Protein 3E99 (pdb70)

CATH classification: 3.10.450.50

Organism: Burkholderia mallei (strain ATCC 23344) (NCBI:txid243160)

Secondary structure (DSSP, 8-state):
----HHHHHHHHHHHHHHHHTT-HHHHHTTEEEEEEE--------SS-BSSHHHHHHHHHHHHHHHHHPPSSPPEEEEEEEEEEEEEEETTEEEEEEEEEEEEEETTEEEEEE--EEEEE-SSSS-EEEEEE---S------GGG-

Radius of gyration: 15.31 Å; Cα contacts (8 Å, |Δi|>4): 258; chains: 1; bounding box: 28×38×44 Å

Solvent-accessible surface area: 8349 Å² total

Nearest PDB structures (foldseek):
  3e99-assembly1_A  TM=1.007E+00  e=8.725E-27  Burkholderia mallei ATCC 23344
  3eby-assembly1_A  TM=8.264E-01  e=2.561E-07  Novosphingobium aromaticivorans DSM 12444
  7q05-assembly1_A  TM=7.894E-01  e=1.278E-06  Comamonas sp.
  5bka-assembly2_F  TM=7.690E-01  e=1.803E-06  Streptomyces coelicolor A3(2)
  5bka-assembly2_E  TM=7.587E-01  e=1.423E-05  Streptomyces coelicolor A3(2)

Sequence (146 aa):
KTIDLADIQAFLYRRESRLLDDKAWDAWLDCYRADAVFWPSWDDISLIYYPNRQGLEDRRVFRIKTERSSATVPDTRTSHNIANVERESADGDVHTVRFNWHTLSYRRYYKKTVSSYFGSRYAIDFSGDAPKIVSSKYVVLKNDYLIDIYHI

Structure (mmCIF, N/CA/C/O backbone):
data_3E99
#
_entry.id   3E99
#
_cell.length_a   58.953
_cell.length_b   58.953
_cell.length_c   167.073
_cell.angle_alpha   90.000
_cell.angle_beta   90.000
_cell.angle_gamma   120.000
#
_symmetry.space_group_name_H-M   'P 63 2 2'
#
loop_
_entity.id
_entity.type
_entity.pdbx_description
1 polymer 'Benzoate 1,2-dioxygenase beta subunit'
2 non-polymer 'ACETATE ION'
3 water water
#
loop_
_atom_site.group_PDB
_atom_site.id
_atom_site.type_symbol
_atom_site.label_atom_id
_atom_site.label_alt_id
_atom_site.label_comp_id
_atom_site.label_asym_id
_atom_site.label_entity_id
_atom_site.label_seq_id
_atom_site.pdbx_PDB_ins_code
_atom_site.Cartn_x
_atom_site.Cartn_y
_atom_site.Cartn_z
_atom_site.occupancy
_atom_site.B_iso_or_equiv
_atom_site.auth_seq_id
_atom_site.auth_comp_id
_atom_site.auth_asym_id
_atom_site.auth_atom_id
_atom_site.pdbx_PDB_model_num
ATOM 9 N N . LYS A 1 3 ? 13.150 17.022 45.428 1.00 42.60 2 LYS A N 1
ATOM 10 C CA . LYS A 1 3 ? 14.026 16.400 44.429 1.00 41.19 2 LYS A CA 1
ATOM 11 C C . LYS A 1 3 ? 15.155 17.356 44.061 1.00 35.57 2 LYS A C 1
ATOM 12 O O . LYS A 1 3 ? 14.913 18.462 43.590 1.00 35.21 2 LYS A O 1
ATOM 18 N N . THR A 1 4 ? 16.389 16.950 44.322 1.00 31.64 3 THR A N 1
ATOM 19 C CA . THR A 1 4 ? 17.527 17.735 43.893 1.00 32.27 3 THR A CA 1
ATOM 20 C C . THR A 1 4 ? 17.930 17.146 42.541 1.00 33.04 3 THR A C 1
ATOM 21 O O . THR A 1 4 ? 18.118 15.942 42.398 1.00 38.91 3 THR A O 1
ATOM 25 N N . ILE A 1 5 ? 17.929 18.007 41.539 1.00 28.53 4 ILE A N 1
ATOM 26 C CA . ILE A 1 5 ? 18.143 17.651 40.163 1.00 28.80 4 ILE A CA 1
ATOM 27 C C . ILE A 1 5 ? 19.226 18.612 39.752 1.00 28.63 4 ILE A C 1
ATOM 28 O O . ILE A 1 5 ? 19.141 19.822 40.029 1.00 27.33 4 ILE A O 1
ATOM 33 N N . ASP A 1 6 ? 20.275 18.076 39.145 1.00 28.84 5 ASP A N 1
ATOM 34 C CA . ASP A 1 6 ? 21.330 18.909 38.630 1.00 27.24 5 ASP A CA 1
ATOM 35 C C . ASP A 1 6 ? 21.497 18.679 37.120 1.00 26.75 5 ASP A C 1
ATOM 36 O O . ASP A 1 6 ? 20.767 17.891 36.487 1.00 25.40 5 ASP A O 1
ATOM 41 N N . LEU A 1 7 ? 22.492 19.351 36.556 1.00 26.50 6 LEU A N 1
ATOM 42 C CA . LEU A 1 7 ? 22.722 19.307 35.127 1.00 25.89 6 LEU A CA 1
ATOM 43 C C . LEU A 1 7 ? 23.032 17.914 34.662 1.00 22.73 6 LEU A C 1
ATOM 44 O O . LEU A 1 7 ? 22.574 17.508 33.595 1.00 24.38 6 LEU A O 1
ATOM 49 N N . ALA A 1 8 ? 23.794 17.158 35.440 1.00 25.33 7 ALA A N 1
ATOM 50 C CA . ALA A 1 8 ? 24.086 15.779 35.083 1.00 26.61 7 ALA A CA 1
ATOM 51 C C . ALA A 1 8 ? 22.834 14.908 35.028 1.00 27.74 7 ALA A C 1
ATOM 52 O O . ALA A 1 8 ? 22.708 14.082 34.137 1.00 26.84 7 ALA A O 1
ATOM 54 N N . ASP A 1 9 ? 21.905 15.099 35.964 1.00 25.11 8 ASP A N 1
ATOM 55 C CA . ASP A 1 9 ? 20.643 14.365 35.911 1.00 24.89 8 ASP A CA 1
ATOM 56 C C . ASP A 1 9 ? 19.857 14.699 34.630 1.00 21.19 8 ASP A C 1
ATOM 57 O O . ASP A 1 9 ? 19.275 13.821 33.981 1.00 24.63 8 ASP A O 1
ATOM 62 N N . ILE A 1 10 ? 19.831 15.979 34.289 1.00 24.09 9 ILE A N 1
ATOM 63 C CA . ILE A 1 10 ? 19.177 16.435 33.082 1.00 22.00 9 ILE A CA 1
ATOM 64 C C . ILE A 1 10 ? 19.837 15.856 31.831 1.00 24.51 9 ILE A C 1
ATOM 65 O O . ILE A 1 10 ? 19.156 15.405 30.928 1.00 26.03 9 ILE A O 1
ATOM 70 N N . GLN A 1 11 ? 21.175 15.887 31.774 1.00 22.93 10 GLN A N 1
ATOM 71 C CA . GLN A 1 11 ? 21.939 15.331 30.662 1.00 25.60 10 GLN A CA 1
ATOM 72 C C . GLN A 1 11 ? 21.667 13.825 30.497 1.00 22.73 10 GLN A C 1
ATOM 73 O O . GLN A 1 11 ? 21.461 13.325 29.382 1.00 26.10 10 GLN A O 1
ATOM 79 N N . ALA A 1 12 ? 21.571 13.113 31.609 1.00 23.36 11 ALA A N 1
ATOM 80 C CA . ALA A 1 12 ? 21.332 11.682 31.567 1.00 21.56 11 ALA A CA 1
ATOM 81 C C . ALA A 1 12 ? 20.019 11.423 30.861 1.00 24.63 11 ALA A C 1
ATOM 82 O O . ALA A 1 12 ? 19.910 10.536 30.004 1.00 23.11 11 ALA A O 1
ATOM 84 N N . PHE A 1 13 ? 19.014 12.222 31.204 1.00 25.38 12 PHE A N 1
ATOM 85 C CA . PHE A 1 13 ? 17.721 12.133 30.575 1.00 21.33 12 PHE A CA 1
ATOM 86 C C . PHE A 1 13 ? 17.722 12.479 29.094 1.00 21.63 12 PHE A C 1
ATOM 87 O O . PHE A 1 13 ? 17.120 11.745 28.264 1.00 19.78 12 PHE A O 1
ATOM 95 N N . LEU A 1 14 ? 18.391 13.576 28.743 1.00 24.71 13 LEU A N 1
ATOM 96 C CA . LEU A 1 14 ? 18.535 13.966 27.351 1.00 23.62 13 LEU A CA 1
ATOM 97 C C . LEU A 1 14 ? 19.237 12.862 26.523 1.00 24.01 13 LEU A C 1
ATOM 98 O O . LEU A 1 14 ? 18.873 12.623 25.369 1.00 23.33 13 LEU A O 1
ATOM 103 N N . TYR A 1 15 ? 20.256 12.220 27.102 1.00 24.80 14 TYR A N 1
ATOM 104 C CA . TYR A 1 15 ? 20.973 11.194 26.389 1.00 23.73 14 TYR A CA 1
ATOM 105 C C . TYR A 1 15 ? 20.051 9.994 26.183 1.00 21.65 14 TYR A C 1
ATOM 106 O O . TYR A 1 15 ? 20.048 9.412 25.131 1.00 24.03 14 TYR A O 1
ATOM 115 N N . ARG A 1 16 ? 19.283 9.621 27.211 1.00 21.03 15 ARG A N 1
ATOM 116 C CA A ARG A 1 16 ? 18.372 8.494 27.100 0.50 22.18 15 ARG A CA 1
ATOM 117 C CA B ARG A 1 16 ? 18.373 8.488 27.091 0.50 22.11 15 ARG A CA 1
ATOM 118 C C . ARG A 1 16 ? 17.288 8.767 26.062 1.00 21.96 15 ARG A C 1
ATOM 119 O O . ARG A 1 16 ? 17.036 7.937 25.195 1.00 24.59 15 ARG A O 1
ATOM 134 N N . GLU A 1 17 ? 16.636 9.929 26.170 1.00 20.45 16 GLU A N 1
ATOM 135 C CA . GLU A 1 17 ? 15.567 10.280 25.239 1.00 22.93 16 GLU A CA 1
ATOM 136 C C . GLU A 1 17 ? 16.013 10.176 23.787 1.00 23.86 16 GLU A C 1
ATOM 137 O O . GLU A 1 17 ? 15.364 9.527 22.966 1.00 23.01 16 GLU A O 1
ATOM 143 N N . SER A 1 18 ? 17.155 10.762 23.484 1.00 21.57 17 SER A N 1
ATOM 144 C CA . SER A 1 18 ? 17.703 10.723 22.125 1.00 22.66 17 SER A CA 1
ATOM 145 C C . SER A 1 18 ? 18.174 9.316 21.723 1.00 20.44 17 SER A C 1
ATOM 146 O O . SER A 1 18 ? 18.015 8.927 20.558 1.00 22.01 17 SER A O 1
ATOM 149 N N . ARG A 1 19 ? 18.709 8.535 22.666 1.00 22.83 18 ARG A N 1
ATOM 150 C CA . ARG A 1 19 ? 19.047 7.140 22.413 1.00 22.54 18 ARG A CA 1
ATOM 151 C C . ARG A 1 19 ? 17.829 6.320 21.990 1.00 24.76 18 ARG A C 1
ATOM 152 O O . ARG A 1 19 ? 17.919 5.441 21.104 1.00 23.67 18 ARG A O 1
ATOM 160 N N . LEU A 1 20 ? 16.681 6.579 22.614 1.00 23.91 19 LEU A N 1
ATOM 161 C CA . LEU A 1 20 ? 15.492 5.802 22.270 1.00 23.39 19 LEU A CA 1
ATOM 162 C C . LEU A 1 20 ? 15.079 6.022 20.791 1.00 22.49 19 LEU A C 1
ATOM 163 O O . LEU A 1 20 ? 14.600 5.089 20.138 1.00 25.91 19 LEU A O 1
ATOM 168 N N . LEU A 1 21 ? 15.327 7.207 20.248 1.00 20.54 20 LEU A N 1
ATOM 169 C CA . LEU A 1 21 ? 15.117 7.474 18.824 1.00 20.26 20 LEU A CA 1
ATOM 170 C C . LEU A 1 21 ? 16.158 6.779 17.976 1.00 21.74 20 LEU A C 1
ATOM 171 O O . LEU A 1 21 ? 15.849 6.170 16.959 1.00 24.28 20 LEU A O 1
ATOM 176 N N . ASP A 1 22 ? 17.415 6.883 18.380 1.00 23.73 21 ASP A N 1
ATOM 177 C CA . ASP A 1 22 ? 18.483 6.300 17.577 1.00 21.88 21 ASP A CA 1
ATOM 178 C C . ASP A 1 22 ? 18.344 4.781 17.525 1.00 23.76 21 ASP A C 1
ATOM 179 O O . ASP A 1 22 ? 18.689 4.172 16.519 1.00 22.84 21 ASP A O 1
ATOM 184 N N . ASP A 1 23 ? 17.822 4.206 18.585 1.00 24.02 22 ASP A N 1
ATOM 185 C CA . ASP A 1 23 ? 17.647 2.748 18.675 1.00 27.08 22 ASP A CA 1
ATOM 186 C C . ASP A 1 23 ? 16.240 2.265 18.286 1.00 25.60 22 ASP A C 1
ATOM 187 O O . ASP A 1 23 ? 15.945 1.082 18.403 1.00 24.85 22 ASP A O 1
ATOM 192 N N . LYS A 1 24 ? 15.397 3.186 17.805 1.00 23.44 23 LYS A N 1
ATOM 193 C CA . LYS A 1 24 ? 14.086 2.909 17.255 1.00 23.89 23 LYS A CA 1
ATOM 194 C C . LYS A 1 24 ? 13.141 2.250 18.238 1.00 22.41 23 LYS A C 1
ATOM 195 O O . LYS A 1 24 ? 12.266 1.461 17.846 1.00 23.11 23 LYS A O 1
ATOM 201 N N . ALA A 1 25 ? 13.306 2.628 19.504 1.00 23.33 24 ALA A N 1
ATOM 202 C CA . ALA A 1 25 ? 12.483 2.172 20.626 1.00 22.79 24 ALA A CA 1
ATOM 203 C C . ALA A 1 25 ? 11.330 3.169 20.804 1.00 23.75 24 ALA A C 1
ATOM 204 O O . ALA A 1 25 ? 11.312 3.956 21.748 1.00 23.40 24 ALA A O 1
ATOM 206 N N . TRP A 1 26 ? 10.354 3.110 19.908 1.00 22.45 25 TRP A N 1
ATOM 207 C CA . TRP A 1 26 ? 9.409 4.232 19.729 1.00 21.34 25 TRP A CA 1
ATOM 208 C C . TRP A 1 26 ? 8.474 4.382 20.913 1.00 22.05 25 TRP A C 1
ATOM 209 O O . TRP A 1 26 ? 8.205 5.484 21.331 1.00 24.74 25 TRP A O 1
ATOM 220 N N . ASP A 1 27 ? 7.980 3.257 21.474 1.00 24.17 26 ASP A N 1
ATOM 221 C CA . ASP A 1 27 ? 7.104 3.319 22.647 1.00 23.63 26 ASP A CA 1
ATOM 222 C C . ASP A 1 27 ? 7.810 3.836 23.890 1.00 23.03 26 ASP A C 1
ATOM 223 O O . ASP A 1 27 ? 7.263 4.640 24.623 1.00 23.40 26 ASP A O 1
ATOM 228 N N . ALA A 1 28 ? 9.014 3.363 24.144 1.00 24.00 27 ALA A N 1
ATOM 229 C CA . ALA A 1 28 ? 9.833 3.882 25.262 1.00 22.23 27 ALA A CA 1
ATOM 230 C C . ALA A 1 28 ? 10.125 5.390 25.107 1.00 20.50 27 ALA A C 1
ATOM 231 O O . ALA A 1 28 ? 10.085 6.168 26.085 1.00 21.72 27 ALA A O 1
ATOM 233 N N . TRP A 1 29 ? 10.417 5.792 23.883 1.00 22.19 28 TRP A N 1
ATOM 234 C CA . TRP A 1 29 ? 10.619 7.191 23.536 1.00 23.94 28 TRP A CA 1
ATOM 235 C C . TRP A 1 29 ? 9.387 8.049 23.872 1.00 26.88 28 TRP A C 1
ATOM 236 O O . TRP A 1 29 ? 9.518 9.103 24.465 1.00 23.64 28 TRP A O 1
ATOM 247 N N . LEU A 1 30 ? 8.207 7.613 23.444 1.00 23.97 29 LEU A N 1
ATOM 248 C CA . LEU A 1 30 ? 6.984 8.337 23.732 1.00 23.31 29 LEU A CA 1
ATOM 249 C C . LEU A 1 30 ? 6.809 8.490 25.205 1.00 22.10 29 LEU A C 1
ATOM 250 O O . LEU A 1 30 ? 6.267 9.492 25.635 1.00 23.24 29 LEU A O 1
ATOM 255 N N . ASP A 1 31 ? 7.231 7.495 25.986 1.00 25.33 30 ASP A N 1
ATOM 256 C CA . ASP A 1 31 ? 7.086 7.590 27.444 1.00 27.62 30 ASP A CA 1
ATOM 257 C C . ASP A 1 31 ? 8.011 8.591 28.111 1.00 28.63 30 ASP A C 1
ATOM 258 O O . ASP A 1 31 ? 7.876 8.818 29.301 1.00 27.89 30 ASP A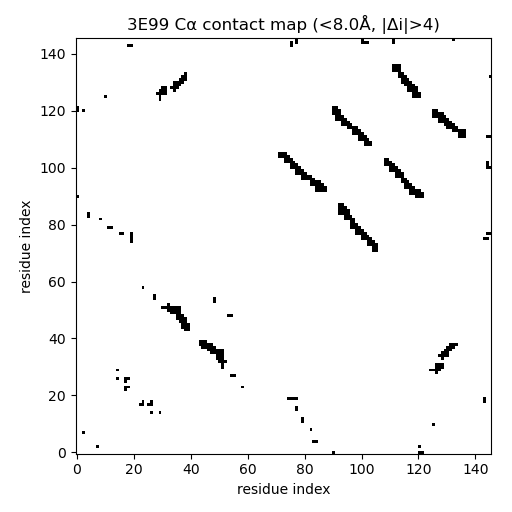 O 1
ATOM 263 N N . CYS A 1 32 ? 8.920 9.208 27.361 1.00 28.18 31 CYS A N 1
ATOM 264 C CA . CYS A 1 32 ? 9.718 10.317 27.898 1.00 27.06 31 CYS A CA 1
ATOM 265 C C . CYS A 1 32 ? 8.947 11.617 27.854 1.00 27.27 31 CYS A C 1
ATOM 266 O O . CYS A 1 32 ? 9.461 12.640 28.359 1.00 25.65 31 CYS A O 1
ATOM 269 N N . TYR A 1 33 ? 7.753 11.584 27.238 1.00 27.44 32 TYR A N 1
ATOM 270 C CA . TYR A 1 33 ? 6.911 12.760 27.047 1.00 27.04 32 TYR A CA 1
ATOM 271 C C . TYR A 1 33 ? 5.629 12.690 27.866 1.00 27.29 32 TYR A C 1
ATOM 272 O O . TYR A 1 33 ? 4.948 11.673 27.883 1.00 28.81 32 TYR A O 1
ATOM 281 N N . ARG A 1 34 ? 5.316 13.777 28.549 1.00 25.96 33 ARG A N 1
ATOM 282 C CA . ARG A 1 34 ? 4.058 13.852 29.305 1.00 25.69 33 ARG A CA 1
ATOM 283 C C . ARG A 1 34 ? 2.887 13.848 28.318 1.00 27.63 33 ARG A C 1
ATOM 284 O O . ARG A 1 34 ? 2.980 14.389 27.212 1.00 26.01 33 ARG A O 1
ATOM 292 N N . ALA A 1 35 ? 1.757 13.252 28.712 1.00 28.38 34 ALA A N 1
ATOM 293 C CA . ALA A 1 35 ? 0.615 13.186 27.796 1.00 29.03 34 ALA A CA 1
ATOM 294 C C . ALA A 1 35 ? 0.233 14.577 27.249 1.00 28.61 34 ALA A C 1
ATOM 295 O O . ALA A 1 35 ? -0.217 14.704 26.113 1.00 27.76 34 ALA A O 1
ATOM 297 N N . ASP A 1 36 ? 0.457 15.619 28.045 1.00 29.04 35 ASP A N 1
ATOM 298 C CA . ASP A 1 36 ? 0.153 17.000 27.636 1.00 28.01 35 ASP A CA 1
ATOM 299 C C . ASP A 1 36 ? 1.366 17.750 27.057 1.00 26.94 35 ASP A C 1
ATOM 300 O O . ASP A 1 36 ? 1.347 18.975 26.973 1.00 22.52 35 ASP A O 1
ATOM 305 N N . ALA A 1 37 ? 2.393 17.015 26.633 1.00 22.76 36 ALA A N 1
ATOM 306 C CA . ALA A 1 37 ? 3.584 17.638 26.049 1.00 24.09 36 ALA A CA 1
ATOM 307 C C . ALA A 1 37 ? 3.258 18.412 24.774 1.00 23.86 36 ALA A C 1
ATOM 308 O O . ALA A 1 37 ? 2.535 17.922 23.917 1.00 23.97 36 ALA A O 1
ATOM 310 N N . VAL A 1 38 ? 3.808 19.616 24.660 1.00 25.70 37 VAL A N 1
ATOM 311 C CA . VAL A 1 38 ? 3.757 20.384 23.425 1.00 27.93 37 VAL A CA 1
ATOM 312 C C . VAL A 1 38 ? 5.113 20.239 22.738 1.00 30.88 37 VAL A C 1
ATOM 313 O O . VAL A 1 38 ? 6.149 20.292 23.402 1.00 30.99 37 VAL A O 1
ATOM 317 N N . PHE A 1 39 ? 5.086 20.060 21.422 1.00 27.68 38 PHE A N 1
ATOM 318 C CA . PHE A 1 39 ? 6.269 19.759 20.622 1.00 30.52 38 PHE A CA 1
ATOM 319 C C . PHE A 1 39 ? 6.200 20.691 19.444 1.00 30.48 38 PHE A C 1
ATOM 320 O O . PHE A 1 39 ? 5.277 20.618 18.663 1.00 32.38 38 PHE A O 1
ATOM 328 N N . TRP A 1 40 ? 7.183 21.563 19.312 1.00 29.00 39 TRP A N 1
ATOM 329 C CA . TRP A 1 40 ? 7.127 22.630 18.358 1.00 29.52 39 TRP A CA 1
ATOM 330 C C . TRP A 1 40 ? 8.466 22.897 17.686 1.00 31.00 39 TRP A C 1
ATOM 331 O O . TRP A 1 40 ? 9.471 23.292 18.339 1.00 25.57 39 TRP A O 1
ATOM 350 N N . PRO A 1 42 ? 9.380 25.429 14.920 1.00 37.29 41 PRO A N 1
ATOM 351 C CA . PRO A 1 42 ? 8.975 26.528 14.043 1.00 38.18 41 PRO A CA 1
ATOM 352 C C . PRO A 1 42 ? 9.659 26.545 12.661 1.00 40.03 41 PRO A C 1
ATOM 353 O O . PRO A 1 42 ? 10.738 25.993 12.477 1.00 38.29 41 PRO A O 1
ATOM 357 N N . SER A 1 43 ? 8.971 27.160 11.703 1.00 42.54 42 SER A N 1
ATOM 358 C CA . SER A 1 43 ? 9.485 27.437 10.380 1.00 42.88 42 SER A CA 1
ATOM 359 C C . SER A 1 43 ? 10.256 28.717 10.544 1.00 44.93 42 SER A C 1
ATOM 360 O O . SER A 1 43 ? 10.078 29.428 11.542 1.00 46.87 42 SER A O 1
ATOM 362 N N . TRP A 1 44 ? 11.118 29.014 9.578 1.00 48.46 43 TRP A N 1
ATOM 363 C CA . TRP A 1 44 ? 11.760 30.317 9.496 1.00 50.40 43 TRP A CA 1
ATOM 364 C C . TRP A 1 44 ? 10.942 31.129 8.500 1.00 52.81 43 TRP A C 1
ATOM 365 O O . TRP A 1 44 ? 10.740 30.697 7.362 1.00 49.86 43 TRP A O 1
ATOM 376 N N . ASP A 1 45 ? 10.452 32.281 8.947 1.00 56.10 44 ASP A N 1
ATOM 377 C CA . ASP A 1 45 ? 9.755 33.228 8.087 1.00 58.56 44 ASP A CA 1
ATOM 378 C C . ASP A 1 45 ? 10.749 34.336 7.742 1.00 62.30 44 ASP A C 1
ATOM 379 O O . ASP A 1 45 ? 10.783 35.392 8.409 1.00 60.00 44 ASP A O 1
ATOM 381 N N . ASP A 1 46 ? 11.583 34.070 6.731 1.00 65.27 45 ASP A N 1
ATOM 382 C CA . ASP A 1 46 ? 12.559 35.056 6.258 1.00 67.15 45 ASP A CA 1
ATOM 383 C C . ASP A 1 46 ? 12.610 35.082 4.728 1.00 67.13 45 ASP A C 1
ATOM 384 O O . ASP A 1 46 ? 11.736 35.663 4.086 1.00 65.74 45 ASP A O 1
ATOM 389 N N . ILE A 1 58 ? 2.887 29.271 10.942 1.00 54.73 57 ILE A N 1
ATOM 390 C CA . ILE A 1 58 ? 3.328 28.070 10.214 1.00 55.03 57 ILE A CA 1
ATOM 391 C C . ILE A 1 58 ? 4.625 27.448 10.819 1.00 53.88 57 ILE A C 1
ATOM 392 O O . ILE A 1 58 ? 5.714 28.061 10.826 1.00 54.03 57 ILE A O 1
ATOM 394 N N . SER A 1 59 ? 4.478 26.232 11.338 1.00 51.39 58 SER A N 1
ATOM 395 C CA . SER A 1 59 ? 5.585 25.491 11.902 1.00 50.65 58 SER A CA 1
ATOM 396 C C . SER A 1 59 ? 5.982 24.372 10.965 1.00 48.75 58 SER A C 1
ATOM 397 O O . SER A 1 59 ? 5.206 23.979 10.113 1.00 50.19 58 SER A O 1
ATOM 400 N N . LEU A 1 60 ? 7.194 23.855 11.129 1.00 47.22 59 LEU A N 1
ATOM 401 C CA . LEU A 1 60 ? 7.579 22.590 10.488 1.00 46.17 59 LEU A CA 1
ATOM 402 C C . LEU A 1 60 ? 6.851 21.423 11.173 1.00 45.15 59 LEU A C 1
ATOM 403 O O . LEU A 1 60 ? 6.340 20.520 10.495 1.00 45.32 59 LEU A O 1
ATOM 408 N N . ILE A 1 61 ? 6.759 21.464 12.505 1.00 42.12 60 ILE A N 1
ATOM 409 C CA . ILE A 1 61 ? 5.970 20.497 13.265 1.00 40.13 60 ILE A CA 1
ATOM 410 C C . ILE A 1 61 ? 5.355 21.229 14.436 1.00 40.45 60 ILE A C 1
ATOM 411 O O . ILE A 1 61 ? 6.041 22.010 15.090 1.00 38.47 60 ILE A O 1
ATOM 416 N N . TYR A 1 62 ? 4.071 20.997 14.701 1.00 35.92 61 TYR A N 1
ATOM 417 C CA . TYR A 1 62 ? 3.476 21.454 15.940 1.00 35.22 61 TYR A CA 1
ATOM 418 C C . TYR A 1 62 ? 2.481 20.430 16.460 1.00 37.00 61 TYR A C 1
ATOM 419 O O . TYR A 1 62 ? 1.598 20.003 15.717 1.00 36.54 61 TYR A O 1
ATOM 428 N N . TYR A 1 63 ? 2.636 20.014 17.718 1.00 33.72 62 TYR A N 1
ATOM 429 C CA . TYR A 1 63 ? 1.641 19.191 18.395 1.00 30.68 62 TYR A CA 1
ATOM 430 C C . TYR A 1 63 ? 1.324 19.792 19.728 1.00 30.95 62 TYR A C 1
ATOM 431 O O . TYR A 1 63 ? 2.256 20.066 20.513 1.00 29.95 62 TYR A O 1
ATOM 440 N N . PRO A 1 64 ? 0.026 20.031 19.991 1.00 30.02 63 PRO A N 1
ATOM 441 C CA . PRO A 1 64 ? -0.392 20.640 21.238 1.00 31.57 63 PRO A CA 1
ATOM 442 C C . PRO A 1 64 ? -0.473 19.672 22.393 1.00 31.33 63 PRO A C 1
ATOM 443 O O . PRO A 1 64 ? -0.641 20.087 23.542 1.00 31.43 63 PRO A O 1
ATOM 447 N N . ASN A 1 65 ? -0.368 18.382 22.092 1.00 31.24 64 ASN A N 1
ATOM 448 C CA . ASN A 1 65 ? -0.262 17.378 23.138 1.00 29.99 64 ASN A CA 1
ATOM 449 C C . ASN A 1 65 ? 0.426 16.180 22.555 1.00 27.92 64 ASN A C 1
ATOM 450 O O . ASN A 1 65 ? 0.775 16.173 21.388 1.00 21.86 64 ASN A O 1
ATOM 455 N N . ARG A 1 66 ? 0.623 15.157 23.366 1.00 28.94 65 ARG A N 1
ATOM 456 C CA . ARG A 1 66 ? 1.363 14.005 22.899 1.00 28.20 65 ARG A CA 1
ATOM 457 C C . ARG A 1 66 ? 0.626 13.162 21.845 1.00 28.94 65 ARG A C 1
ATOM 458 O O . ARG A 1 66 ? 1.249 12.499 21.056 1.00 27.21 65 ARG A O 1
ATOM 466 N N . GLN A 1 67 ? -0.694 13.190 21.822 1.00 28.74 66 GLN A N 1
ATOM 467 C CA . GLN A 1 67 ? -1.405 12.403 20.836 1.00 28.91 66 GLN A CA 1
ATOM 468 C C . GLN A 1 67 ? -0.837 12.579 19.430 1.00 27.90 66 GLN A C 1
ATOM 469 O O . GLN A 1 67 ? -0.702 11.617 18.701 1.00 25.84 66 GLN A O 1
ATOM 475 N N . GLY A 1 68 ? -0.509 13.799 19.035 1.00 29.35 67 GLY A N 1
ATOM 476 C CA . GLY A 1 68 ? 0.038 14.035 17.707 1.00 29.45 67 GLY A CA 1
ATOM 477 C C . GLY A 1 68 ? 1.332 13.264 17.508 1.00 30.99 67 GLY A C 1
ATOM 478 O O . GLY A 1 68 ? 1.588 12.736 16.428 1.00 31.87 67 GLY A O 1
ATOM 479 N N . LEU A 1 69 ? 2.148 13.182 18.556 1.00 29.32 68 LEU A N 1
ATOM 480 C CA . LEU A 1 69 ? 3.407 12.446 18.472 1.00 29.68 68 LEU A CA 1
ATOM 481 C C . LEU A 1 69 ? 3.148 10.949 18.367 1.00 26.19 68 LEU A C 1
ATOM 482 O O . LEU A 1 69 ? 3.906 10.257 17.699 1.00 26.27 68 LEU A O 1
ATOM 487 N N . GLU A 1 70 ? 2.121 10.470 19.073 1.00 25.91 69 GLU A N 1
ATOM 488 C CA . GLU A 1 70 ? 1.736 9.046 19.038 1.00 23.40 69 GLU A CA 1
ATOM 489 C C . GLU A 1 70 ? 1.334 8.694 17.634 1.00 23.49 69 GLU A C 1
ATOM 490 O O . GLU A 1 70 ? 1.711 7.654 17.091 1.00 23.00 69 GLU A O 1
ATOM 496 N N . ASP A 1 71 ? 0.522 9.543 17.027 1.00 26.38 70 ASP A N 1
ATOM 497 C CA . ASP A 1 71 ? 0.094 9.263 15.660 1.00 26.04 70 ASP A CA 1
ATOM 498 C C . ASP A 1 71 ? 1.278 9.261 14.691 1.00 23.96 70 ASP A C 1
ATOM 499 O O . ASP A 1 71 ? 1.330 8.474 13.775 1.00 27.59 70 ASP A O 1
ATOM 504 N N . ARG A 1 72 ? 2.210 10.166 14.884 1.00 25.72 71 ARG A N 1
ATOM 505 C CA A ARG A 1 72 ? 3.371 10.224 14.017 0.50 24.24 71 ARG A CA 1
ATOM 506 C CA B ARG A 1 72 ? 3.386 10.228 14.038 0.50 23.84 71 ARG A CA 1
ATOM 507 C C . ARG A 1 72 ? 4.228 8.963 14.183 1.00 23.85 71 ARG A C 1
ATOM 508 O O . ARG A 1 72 ? 4.729 8.426 13.205 1.00 25.87 71 ARG A O 1
ATOM 523 N N . VAL A 1 73 ? 4.384 8.499 15.413 1.00 22.20 72 VAL A N 1
ATOM 524 C CA . VAL A 1 73 ? 5.102 7.231 15.667 1.00 24.08 72 VAL A CA 1
ATOM 525 C C . VAL A 1 73 ? 4.375 6.071 14.985 1.00 23.07 72 VAL A C 1
ATOM 526 O O . VAL A 1 73 ? 5.021 5.183 14.444 1.00 18.98 72 VAL A O 1
ATOM 530 N N . PHE A 1 74 ? 3.040 6.069 14.993 1.00 22.82 73 PHE A N 1
ATOM 531 C CA . PHE A 1 74 ? 2.282 5.048 14.298 1.00 22.58 73 PHE A CA 1
ATOM 532 C C . PHE A 1 74 ? 2.649 5.071 12.815 1.00 22.93 73 PHE A C 1
ATOM 533 O O . PHE A 1 74 ? 2.858 4.021 12.240 1.00 21.53 73 PHE A O 1
ATOM 541 N N . ARG A 1 75 ? 2.704 6.271 12.200 1.00 28.06 74 ARG A N 1
ATOM 542 C CA . ARG A 1 75 ? 3.078 6.387 10.769 1.00 26.39 74 ARG A CA 1
ATOM 543 C C . ARG A 1 75 ? 4.495 5.841 10.504 1.00 24.73 74 ARG A C 1
ATOM 544 O O . ARG A 1 75 ? 4.727 5.141 9.521 1.00 23.96 74 ARG A O 1
ATOM 552 N N . ILE A 1 76 ? 5.423 6.175 11.378 1.00 24.12 75 ILE A N 1
ATOM 553 C CA . ILE A 1 76 ? 6.788 5.688 11.249 1.00 25.51 75 ILE A CA 1
ATOM 554 C C . ILE A 1 76 ? 6.828 4.159 11.323 1.00 23.46 75 ILE A C 1
ATOM 555 O O . ILE A 1 76 ? 7.492 3.494 10.527 1.00 22.93 75 ILE A O 1
ATOM 560 N N . LYS A 1 77 ? 6.135 3.593 12.306 1.00 22.15 76 LYS A N 1
ATOM 561 C CA . LYS A 1 77 ? 6.092 2.141 12.422 1.00 23.97 76 LYS A CA 1
ATOM 562 C C . LYS A 1 77 ? 5.521 1.526 11.149 1.00 24.12 76 LYS A C 1
ATOM 563 O O . LYS A 1 77 ? 6.057 0.512 10.634 1.00 21.09 76 LYS A O 1
ATOM 569 N N . THR A 1 78 ? 4.463 2.143 10.593 1.00 24.64 77 THR A N 1
ATOM 570 C CA . THR A 1 78 ? 3.822 1.592 9.393 1.00 23.13 77 THR A CA 1
ATOM 571 C C . THR A 1 78 ? 4.778 1.609 8.205 1.00 24.88 77 THR A C 1
ATOM 572 O O . THR A 1 78 ? 4.926 0.617 7.515 1.00 25.32 77 THR A O 1
ATOM 576 N N . GLU A 1 79 ? 5.460 2.728 8.005 1.00 27.24 78 GLU A N 1
ATOM 577 C CA . GLU A 1 79 ? 6.476 2.832 6.953 1.00 29.11 78 GLU A CA 1
ATOM 578 C C . GLU A 1 79 ? 7.565 1.769 7.109 1.00 26.78 78 GLU A C 1
ATOM 579 O O . GLU A 1 79 ? 7.960 1.132 6.149 1.00 25.51 78 GLU A O 1
ATOM 585 N N . ARG A 1 80 ? 8.045 1.568 8.327 1.00 28.28 79 ARG A N 1
ATOM 586 C CA . ARG A 1 80 ? 9.130 0.638 8.575 1.00 27.44 79 ARG A CA 1
ATOM 587 C C . ARG A 1 80 ? 8.742 -0.821 8.460 1.00 30.69 79 ARG A C 1
ATOM 588 O O . ARG A 1 80 ? 9.584 -1.675 8.199 1.00 28.60 79 ARG A O 1
ATOM 596 N N . SER A 1 81 ? 7.461 -1.123 8.625 1.00 30.15 80 SER A N 1
ATOM 597 C CA . SER A 1 81 ? 7.045 -2.504 8.720 1.00 33.45 80 SER A CA 1
ATOM 598 C C . SER A 1 81 ? 7.165 -3.230 7.371 1.00 39.04 80 SER A C 1
ATOM 599 O O . SER A 1 81 ? 7.271 -4.440 7.342 1.00 41.56 80 SER A O 1
ATOM 602 N N . SER A 1 82 ? 7.159 -2.477 6.273 1.00 40.58 81 SER A N 1
ATOM 603 C CA . SER A 1 82 ? 7.412 -3.007 4.916 1.00 43.39 81 SER A CA 1
ATOM 604 C C . SER A 1 82 ? 8.884 -2.831 4.431 1.00 44.37 81 SER A C 1
ATOM 605 O O . SER A 1 82 ? 9.338 -3.532 3.512 1.00 44.37 81 SER A O 1
ATOM 608 N N . ALA A 1 83 ? 9.618 -1.919 5.064 1.00 41.28 82 ALA A N 1
ATOM 609 C CA . ALA A 1 83 ? 10.885 -1.424 4.532 1.00 42.75 82 ALA A CA 1
ATOM 610 C C . ALA A 1 83 ? 12.049 -2.4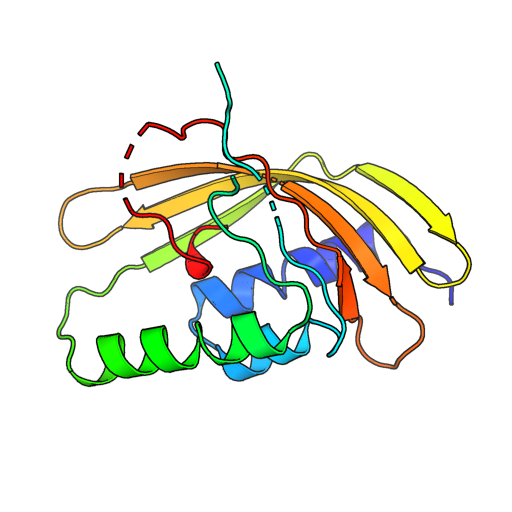28 4.640 1.00 44.88 82 ALA A C 1
ATOM 611 O O . ALA A 1 83 ? 12.229 -3.077 5.675 1.00 45.44 82 ALA A O 1
ATOM 613 N N . THR A 1 84 ? 12.874 -2.499 3.593 1.00 47.35 83 THR A N 1
ATOM 614 C CA . THR A 1 84 ? 14.051 -3.389 3.572 1.00 48.88 83 THR A CA 1
ATOM 615 C C . THR A 1 84 ? 15.371 -2.643 3.842 1.00 47.15 83 THR A C 1
ATOM 616 O O . THR A 1 84 ? 15.426 -1.401 3.760 1.00 44.20 83 THR A O 1
ATOM 620 N N . VAL A 1 85 ? 16.414 -3.421 4.172 1.00 45.64 84 VAL A N 1
ATOM 621 C CA . VAL A 1 85 ? 17.779 -2.913 4.311 1.00 44.85 84 VAL A CA 1
ATOM 622 C C . VAL A 1 85 ? 18.185 -2.261 2.987 1.00 43.41 84 VAL A C 1
ATOM 623 O O . VAL A 1 85 ? 17.776 -2.726 1.928 1.00 43.49 84 VAL A O 1
ATOM 625 N N . PRO A 1 86 ? 18.976 -1.179 3.032 1.00 40.73 85 PRO A N 1
ATOM 626 C CA . PRO A 1 86 ? 19.515 -0.486 4.194 1.00 39.31 85 PRO A CA 1
ATOM 627 C C . PRO A 1 86 ? 18.490 0.376 4.958 1.00 35.45 85 PRO A C 1
ATOM 628 O O . PRO A 1 86 ? 17.638 1.050 4.369 1.00 33.02 85 PRO A O 1
ATOM 632 N N . ASP A 1 87 ? 18.594 0.335 6.274 1.00 35.98 86 ASP A N 1
ATOM 633 C CA . ASP A 1 87 ? 17.805 1.181 7.142 1.00 35.29 86 ASP A CA 1
ATOM 634 C C . ASP A 1 87 ? 18.518 2.508 7.271 1.00 32.80 86 ASP A C 1
ATOM 635 O O . ASP A 1 87 ? 19.671 2.634 6.831 1.00 35.24 86 ASP A O 1
ATOM 640 N N . THR A 1 88 ? 17.835 3.485 7.870 1.00 30.32 87 THR A N 1
ATOM 641 C CA . THR A 1 88 ? 18.430 4.773 8.252 1.00 31.97 87 THR A CA 1
ATOM 642 C C . THR A 1 88 ? 18.985 4.699 9.668 1.00 28.57 87 THR A C 1
ATOM 643 O O . THR A 1 88 ? 18.230 4.443 10.614 1.00 29.76 87 THR A O 1
ATOM 647 N N . ARG A 1 89 ? 20.299 4.861 9.812 1.00 23.84 88 ARG A N 1
ATOM 648 C CA . ARG A 1 89 ? 20.927 4.854 11.134 1.00 25.23 88 ARG A CA 1
ATOM 649 C C . ARG A 1 89 ? 21.152 6.286 11.552 1.00 24.36 88 ARG A C 1
ATOM 650 O O . ARG A 1 89 ? 21.677 7.064 10.780 1.00 28.72 88 ARG A O 1
ATOM 658 N N . THR A 1 90 ? 20.736 6.638 12.762 1.00 24.09 89 THR A N 1
ATOM 659 C CA . THR A 1 90 ? 20.832 8.033 13.209 1.00 22.52 89 THR A CA 1
ATOM 660 C C . THR A 1 90 ? 21.702 8.043 14.465 1.00 23.23 89 THR A C 1
ATOM 661 O O . THR A 1 90 ? 21.793 7.031 15.185 1.00 22.64 89 THR A O 1
ATOM 665 N N . SER A 1 91 ? 22.304 9.185 14.727 1.00 23.51 90 SER A N 1
ATOM 666 C CA . SER A 1 91 ? 23.147 9.365 15.908 1.00 22.65 90 SER A CA 1
ATOM 667 C C . SER A 1 91 ? 22.992 10.800 16.382 1.00 21.42 90 SER A C 1
ATOM 668 O O . SER A 1 91 ? 23.431 11.736 15.723 1.00 20.40 90 SER A O 1
ATOM 671 N N . HIS A 1 92 ? 22.298 10.961 17.510 1.00 23.24 91 HIS A N 1
ATOM 672 C CA . HIS A 1 92 ? 22.130 12.252 18.164 1.00 20.51 91 HIS A CA 1
ATOM 673 C C . HIS A 1 92 ? 23.374 12.616 18.971 1.00 19.10 91 HIS A C 1
ATOM 674 O O . HIS A 1 92 ? 24.016 11.741 19.577 1.00 22.03 91 HIS A O 1
ATOM 681 N N . ASN A 1 93 ? 23.675 13.926 18.990 1.00 21.79 92 ASN A N 1
ATOM 682 C CA . ASN A 1 93 ? 24.837 14.480 19.681 1.00 23.13 92 ASN A CA 1
ATOM 683 C C . ASN A 1 93 ? 24.404 15.760 20.344 1.00 22.29 92 ASN A C 1
ATOM 684 O O . ASN A 1 93 ? 24.156 16.767 19.670 1.00 21.28 92 ASN A O 1
ATOM 689 N N . ILE A 1 94 ? 24.238 15.699 21.658 1.00 22.62 93 ILE A N 1
ATOM 690 C CA . ILE A 1 94 ? 23.649 16.795 22.444 1.00 21.80 93 ILE A CA 1
ATOM 691 C C . ILE A 1 94 ? 24.818 17.515 23.079 1.00 25.90 93 ILE A C 1
ATOM 692 O O . ILE A 1 94 ? 25.616 16.876 23.792 1.00 28.72 93 ILE A O 1
ATOM 697 N N . ALA A 1 95 ? 24.893 18.834 22.867 1.00 25.05 94 ALA A N 1
ATOM 698 C CA . ALA A 1 95 ? 26.064 19.650 23.243 1.00 22.84 94 ALA A CA 1
ATOM 699 C C . ALA A 1 95 ? 25.621 20.950 23.916 1.00 21.73 94 ALA A C 1
ATOM 700 O O . ALA A 1 95 ? 24.519 21.460 23.712 1.00 21.83 94 ALA A O 1
ATOM 702 N N . ASN A 1 96 ? 26.510 21.494 24.709 1.00 21.37 95 ASN A N 1
ATOM 703 C CA . ASN A 1 96 ? 26.398 22.863 25.197 1.00 23.95 95 ASN A CA 1
ATOM 704 C C . ASN A 1 96 ? 25.110 23.059 25.989 1.00 21.76 95 ASN A C 1
ATOM 705 O O . ASN A 1 96 ? 24.377 24.042 25.831 1.00 24.70 95 ASN A O 1
ATOM 710 N N . VAL A 1 97 ? 24.851 22.107 26.857 1.00 24.30 96 VAL A N 1
ATOM 711 C CA . VAL A 1 97 ? 23.625 22.120 27.653 1.00 20.88 96 VAL A CA 1
ATOM 712 C C . VAL A 1 97 ? 23.722 23.176 28.773 1.00 21.95 96 VAL A C 1
ATOM 713 O O . VAL A 1 97 ? 24.639 23.155 29.557 1.00 24.06 96 VAL A O 1
ATOM 717 N N . GLU A 1 98 ? 22.750 24.079 28.802 1.00 23.44 97 GLU A N 1
ATOM 718 C CA . GLU A 1 98 ? 22.639 25.113 29.806 1.00 24.36 97 GLU A CA 1
ATOM 719 C C . GLU A 1 98 ? 21.302 25.076 30.479 1.00 23.41 97 GLU A C 1
ATOM 720 O O . GLU A 1 98 ? 20.275 25.077 29.812 1.00 24.42 97 GLU A O 1
ATOM 726 N N . ARG A 1 99 ? 21.315 25.098 31.803 1.00 25.55 98 ARG A N 1
ATOM 727 C CA . ARG A 1 99 ? 20.083 25.211 32.571 1.00 25.18 98 ARG A CA 1
ATOM 728 C C . ARG A 1 99 ? 19.614 26.654 32.543 1.00 25.47 98 ARG A C 1
ATOM 729 O O . ARG A 1 99 ? 20.402 27.552 32.763 1.00 25.81 98 ARG A O 1
ATOM 737 N N . GLU A 1 100 ? 18.327 26.868 32.283 1.00 23.01 99 GLU A N 1
ATOM 738 C CA . GLU A 1 100 ? 17.781 28.215 32.206 1.00 24.47 99 GLU A CA 1
ATOM 739 C C . GLU A 1 100 ? 16.931 28.590 33.416 1.00 24.29 99 GLU A C 1
ATOM 740 O O . GLU A 1 100 ? 17.033 29.714 33.912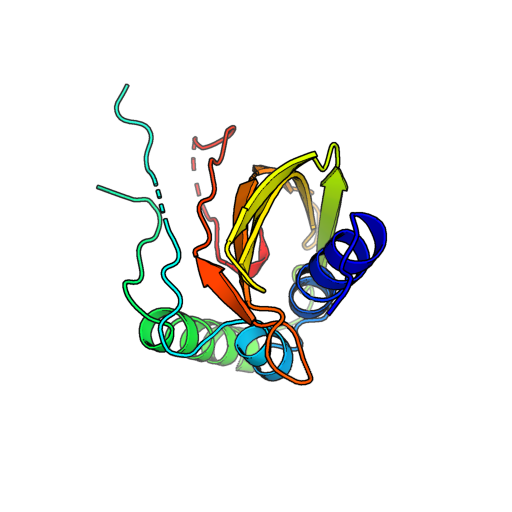 1.00 25.58 99 GLU A O 1
ATOM 746 N N . SER A 1 101 ? 16.084 27.673 33.865 1.00 22.92 100 SER A N 1
ATOM 747 C CA . SER A 1 101 ? 15.255 27.912 35.052 1.00 24.36 100 SER A CA 1
ATOM 748 C C . SER A 1 101 ? 14.779 26.620 35.667 1.00 21.27 100 SER A C 1
ATOM 749 O O . SER A 1 101 ? 14.926 25.567 35.069 1.00 21.03 100 SER A O 1
ATOM 752 N N . ALA A 1 102 ? 14.223 26.734 36.877 1.00 23.65 101 ALA A N 1
ATOM 753 C CA . ALA A 1 102 ? 13.540 25.664 37.580 1.00 24.84 101 ALA A CA 1
ATOM 754 C C . ALA A 1 102 ? 12.323 26.226 38.279 1.00 25.04 101 ALA A C 1
ATOM 755 O O . ALA A 1 102 ? 12.366 27.304 38.878 1.00 26.26 101 ALA A O 1
ATOM 757 N N . ASP A 1 103 ? 11.206 25.525 38.170 1.00 25.67 102 ASP A N 1
ATOM 758 C CA . ASP A 1 103 ? 9.997 25.929 38.856 1.00 27.33 102 ASP A CA 1
ATOM 759 C C . ASP A 1 103 ? 9.473 24.661 39.482 1.00 26.50 102 ASP A C 1
ATOM 760 O O . ASP A 1 103 ? 8.982 23.752 38.796 1.00 28.30 102 ASP A O 1
ATOM 765 N N . GLY A 1 104 ? 9.670 24.564 40.786 1.00 27.01 103 GLY A N 1
ATOM 766 C CA . GLY A 1 104 ? 9.454 23.322 41.494 1.00 29.28 103 GLY A CA 1
ATOM 767 C C . GLY A 1 104 ? 10.324 22.234 40.879 1.00 29.72 103 GLY A C 1
ATOM 768 O O . GLY A 1 104 ? 11.545 22.361 40.811 1.00 32.11 103 GLY A O 1
ATOM 769 N N . ASP A 1 105 ? 9.674 21.169 40.415 1.00 30.47 104 ASP A N 1
ATOM 770 C CA . ASP A 1 105 ? 10.353 20.023 39.813 1.00 30.29 104 ASP A CA 1
ATOM 771 C C . ASP A 1 105 ? 10.372 20.107 38.276 1.00 31.33 104 ASP A C 1
ATOM 772 O O . ASP A 1 105 ? 10.757 19.131 37.608 1.00 29.68 104 ASP A O 1
ATOM 777 N N . VAL A 1 106 ? 9.953 21.257 37.721 1.00 29.54 105 VAL A N 1
ATOM 778 C CA . VAL A 1 106 ? 10.037 21.486 36.285 1.00 27.67 105 VAL A CA 1
ATOM 779 C C . VAL A 1 106 ? 11.282 22.310 35.950 1.00 25.92 105 VAL A C 1
ATOM 780 O O . VAL A 1 106 ? 11.419 23.484 36.340 1.00 24.01 105 VAL A O 1
ATOM 784 N N . HIS A 1 107 ? 12.151 21.683 35.170 1.00 24.41 106 HIS A N 1
ATOM 785 C CA . HIS A 1 107 ? 13.464 22.214 34.852 1.00 23.89 106 HIS A CA 1
ATOM 786 C C . HIS A 1 107 ? 13.522 22.542 33.376 1.00 26.00 106 HIS A C 1
ATOM 787 O O . HIS A 1 107 ? 13.109 21.732 32.552 1.00 24.01 106 HIS A O 1
ATOM 794 N N . THR A 1 108 ? 13.978 23.750 33.049 1.00 25.06 107 THR A N 1
ATOM 795 C CA . THR A 1 108 ? 14.062 24.200 31.677 1.00 22.09 107 THR A CA 1
ATOM 796 C C . THR A 1 108 ? 15.531 24.372 31.295 1.00 25.14 107 THR A C 1
ATOM 797 O O . THR A 1 108 ? 16.290 25.040 32.009 1.00 26.25 107 THR A O 1
ATOM 801 N N . VAL A 1 109 ? 15.927 23.770 30.158 1.00 25.68 108 VAL A N 1
ATOM 802 C CA . VAL A 1 109 ? 17.303 23.796 29.675 1.00 25.42 108 VAL A CA 1
ATOM 803 C C . VAL A 1 109 ? 17.305 24.105 28.176 1.00 23.99 108 VAL A C 1
ATOM 804 O O . VAL A 1 109 ? 16.295 23.874 27.484 1.00 25.08 108 VAL A O 1
ATOM 808 N N . ARG A 1 110 ? 18.420 24.609 27.678 1.00 23.12 109 ARG A N 1
ATOM 809 C CA . ARG A 1 110 ? 18.635 24.726 26.233 1.00 22.77 109 ARG A CA 1
ATOM 810 C C . ARG A 1 110 ? 19.891 23.998 25.860 1.00 23.74 109 ARG A C 1
ATOM 811 O O . ARG A 1 110 ? 20.790 23.784 26.705 1.00 21.39 109 ARG A O 1
ATOM 819 N N . PHE A 1 111 ? 20.000 23.624 24.591 1.00 21.42 110 PHE A N 1
ATOM 820 C CA . PHE A 1 111 ? 21.178 22.866 24.158 1.00 23.13 110 PHE A CA 1
ATOM 821 C C . PHE A 1 111 ? 21.303 22.918 22.639 1.00 20.16 110 PHE A C 1
ATOM 822 O O . PHE A 1 111 ? 20.324 23.219 21.947 1.00 22.96 110 PHE A O 1
ATOM 830 N N . ASN A 1 112 ? 22.518 22.682 22.113 1.00 20.31 111 ASN A N 1
ATOM 831 C CA . ASN A 1 112 ? 22.715 22.549 20.664 1.00 21.02 111 ASN A CA 1
ATOM 832 C C . ASN A 1 112 ? 22.751 21.074 20.333 1.00 24.00 111 ASN A C 1
ATOM 833 O O . ASN A 1 112 ? 23.047 20.238 21.193 1.00 22.05 111 ASN A O 1
ATOM 838 N N . TRP A 1 113 ? 22.505 20.727 19.087 1.00 22.37 112 TRP A N 1
ATOM 839 C CA . TRP A 1 113 ? 22.492 19.330 18.729 1.00 20.93 112 TRP A CA 1
ATOM 840 C C . TRP A 1 113 ? 22.816 19.193 17.252 1.00 21.79 112 TRP A C 1
ATOM 841 O O . TRP A 1 113 ? 22.790 20.157 16.464 1.00 23.08 112 TRP A O 1
ATOM 852 N N . HIS A 1 114 ? 23.228 17.988 16.908 1.00 22.66 113 HIS A N 1
ATOM 853 C CA . HIS A 1 114 ? 23.694 17.637 15.592 1.00 19.25 113 HIS A CA 1
ATOM 854 C C . HIS A 1 114 ? 23.380 16.146 15.485 1.00 19.38 113 HIS A C 1
ATOM 855 O O . HIS A 1 114 ? 23.914 15.306 16.197 1.00 22.07 113 HIS A O 1
ATOM 862 N N . THR A 1 115 ? 22.450 15.831 14.607 1.00 20.82 114 THR A N 1
ATOM 863 C CA . THR A 1 115 ? 22.113 14.495 14.332 1.00 22.00 114 THR A CA 1
ATOM 864 C C . THR A 1 115 ? 22.723 14.153 13.006 1.00 20.47 114 THR A C 1
ATOM 865 O O . THR A 1 115 ? 22.508 14.851 12.019 1.00 23.24 114 THR A O 1
ATOM 869 N N . LEU A 1 116 ? 23.437 13.042 12.988 1.00 22.00 115 LEU A N 1
ATOM 870 C CA . LEU A 1 116 ? 24.007 12.517 11.778 1.00 21.86 115 LEU A CA 1
ATOM 871 C C . LEU A 1 116 ? 23.115 11.329 11.357 1.00 23.83 115 LEU A C 1
ATOM 872 O O . LEU A 1 116 ? 22.601 10.626 12.196 1.00 24.59 115 LEU A O 1
ATOM 877 N N . SER A 1 117 ? 22.902 11.131 10.065 1.00 22.06 116 SER A N 1
ATOM 878 C CA . SER A 1 117 ? 21.959 10.148 9.624 1.00 25.14 116 SER A CA 1
ATOM 879 C C . SER A 1 117 ? 22.564 9.480 8.418 1.00 26.74 116 SER A C 1
ATOM 880 O O . SER A 1 117 ? 23.286 10.115 7.633 1.00 30.04 116 SER A O 1
ATOM 883 N N . TYR A 1 118 ? 22.394 8.178 8.316 1.00 25.42 117 TYR A N 1
ATOM 884 C CA . TYR A 1 118 ? 23.020 7.470 7.212 1.00 23.05 117 TYR A CA 1
ATOM 885 C C . TYR A 1 118 ? 22.100 6.393 6.746 1.00 25.12 117 TYR A C 1
ATOM 886 O O . TYR A 1 118 ? 21.574 5.650 7.549 1.00 25.85 117 TYR A O 1
ATOM 895 N N A ARG A 1 119 ? 21.919 6.350 5.428 0.50 26.73 118 ARG A N 1
ATOM 896 N N B ARG A 1 119 ? 21.876 6.300 5.442 0.50 25.98 118 ARG A N 1
ATOM 897 C CA A ARG A 1 119 ? 21.308 5.232 4.741 0.50 28.57 118 ARG A CA 1
ATOM 898 C CA B ARG A 1 119 ? 20.963 5.292 4.912 0.50 27.05 118 ARG A CA 1
ATOM 899 C C A ARG A 1 119 ? 22.106 5.011 3.457 0.50 30.27 118 ARG A C 1
ATOM 900 C C B ARG A 1 119 ? 21.685 4.481 3.852 0.50 27.75 118 ARG A C 1
ATOM 901 O O A ARG A 1 119 ? 22.242 5.920 2.632 0.50 28.33 118 ARG A O 1
ATOM 902 O O B ARG A 1 119 ? 21.974 3.283 4.036 0.50 30.31 118 ARG A O 1
ATOM 917 N N A TYR A 1 120 ? 22.673 3.814 3.328 0.50 33.94 119 TYR A N 1
ATOM 918 N N B TYR A 1 120 ? 21.988 5.137 2.737 0.50 27.79 119 TYR A N 1
ATOM 919 C CA A TYR A 1 120 ? 23.187 3.324 2.051 0.50 34.92 119 TYR A CA 1
ATOM 920 C CA B TYR A 1 120 ? 22.603 4.439 1.613 0.50 26.08 119 TYR A CA 1
ATOM 921 C C A TYR A 1 120 ? 24.499 3.970 1.620 0.50 36.61 119 TYR A C 1
ATOM 922 C C B TYR A 1 120 ? 23.538 5.356 0.865 0.50 28.43 119 TYR A C 1
ATOM 923 O O A TYR A 1 120 ? 25.560 3.382 1.805 0.50 39.41 119 TYR A O 1
ATOM 924 O O B TYR A 1 120 ? 23.106 6.274 0.159 0.50 28.02 119 TYR A O 1
ATOM 941 N N A LYS A 1 121 ? 24.447 5.159 1.029 0.50 36.89 120 LYS A N 1
ATOM 942 N N B LYS A 1 121 ? 24.828 5.123 1.077 0.50 29.55 120 LYS A N 1
ATOM 943 C CA A LYS A 1 121 ? 25.670 5.809 0.547 0.50 37.35 120 LYS A CA 1
ATOM 944 C CA B LYS A 1 121 ? 25.876 5.897 0.455 0.50 32.70 120 LYS A CA 1
ATOM 945 C C A LYS A 1 121 ? 25.950 7.188 1.127 0.50 38.23 120 LYS A C 1
ATOM 946 C C B LYS A 1 121 ? 25.971 7.311 0.990 0.50 35.41 120 LYS A C 1
ATOM 947 O O A LYS A 1 121 ? 27.104 7.615 1.196 0.50 39.47 120 LYS A O 1
ATOM 948 O O B LYS A 1 121 ? 27.043 7.908 0.890 0.50 36.51 120 LYS A O 1
ATOM 959 N N . THR A 1 122 ? 24.891 7.863 1.5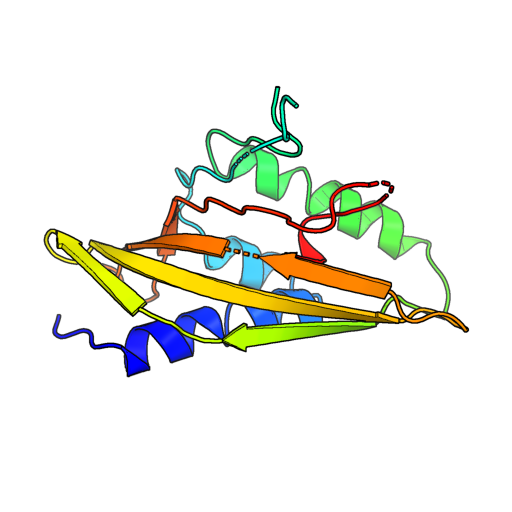58 1.00 36.90 121 THR A N 1
ATOM 960 C CA . THR A 1 122 ? 24.892 9.281 1.855 1.00 38.71 121 THR A CA 1
ATOM 961 C C . THR A 1 122 ? 24.673 9.548 3.353 1.00 34.95 121 THR A C 1
ATOM 962 O O . THR A 1 122 ? 23.795 8.940 3.966 1.00 29.57 121 THR A O 1
ATOM 966 N N . VAL A 1 123 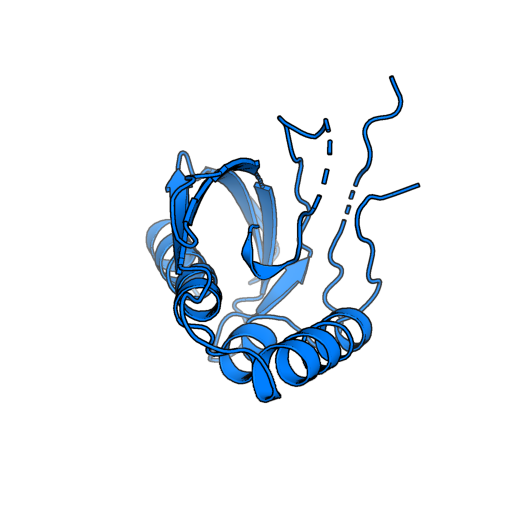? 25.512 10.414 3.924 1.00 35.37 122 VAL A N 1
ATOM 967 C CA . VAL A 1 123 ? 25.306 10.945 5.283 1.00 34.16 122 VAL A CA 1
ATOM 968 C C . VAL A 1 123 ? 24.582 12.296 5.179 1.00 35.13 122 VAL A C 1
ATOM 969 O O . VAL A 1 123 ? 24.959 13.144 4.356 1.00 35.64 122 VAL A O 1
ATOM 973 N N . SER A 1 124 ? 23.542 12.460 5.993 1.00 29.55 123 SER A N 1
ATOM 974 C CA . SER A 1 124 ? 22.812 13.716 6.170 1.00 29.98 123 SER A CA 1
ATOM 975 C C . SER A 1 124 ? 23.075 14.302 7.563 1.00 27.61 123 SER A C 1
ATOM 976 O O . SER A 1 124 ? 23.225 13.534 8.500 1.00 28.75 123 SER A O 1
ATOM 979 N N . SER A 1 125 ? 23.205 15.634 7.688 1.00 27.83 124 SER A N 1
ATOM 980 C CA . SER A 1 125 ? 23.339 16.316 8.999 1.00 26.88 124 SER A CA 1
ATOM 981 C C . SER A 1 125 ? 22.141 17.226 9.195 1.00 24.26 124 SER A C 1
ATOM 982 O O . SER A 1 125 ? 21.710 17.894 8.251 1.00 25.63 124 SER A O 1
ATOM 985 N N . TYR A 1 126 ? 21.653 17.271 10.424 1.00 23.95 125 TYR A N 1
ATOM 986 C CA . TYR A 1 126 ? 20.656 18.208 10.882 1.00 25.57 125 TYR A CA 1
ATOM 987 C C . TYR A 1 126 ? 21.244 18.810 12.135 1.00 25.25 125 TYR A C 1
ATOM 988 O O . TYR A 1 126 ? 21.804 18.094 12.933 1.00 24.52 125 TYR A O 1
ATOM 997 N N . PHE A 1 127 ? 21.139 20.120 12.294 1.00 23.43 126 PHE A N 1
ATOM 998 C CA . PHE A 1 127 ? 21.686 20.739 13.476 1.00 20.64 126 PHE A CA 1
ATOM 999 C C . PHE A 1 127 ? 20.896 21.951 13.886 1.00 23.08 126 PHE A C 1
ATOM 1000 O O . PHE A 1 127 ? 20.170 22.519 13.092 1.00 19.08 126 PHE A O 1
ATOM 1008 N N . GLY A 1 128 ? 20.997 22.291 15.161 1.00 21.46 127 GLY A N 1
ATOM 1009 C CA . GLY A 1 128 ? 20.308 23.441 15.681 1.00 22.41 127 GLY A CA 1
ATOM 1010 C C . GLY A 1 128 ? 20.313 23.500 17.187 1.00 22.82 127 GLY A C 1
ATOM 1011 O O . GLY A 1 128 ? 21.253 22.988 17.840 1.00 22.75 127 GLY A O 1
ATOM 1020 N N . SER A 1 130 ? 17.709 23.453 20.847 1.00 23.39 129 SER A N 1
ATOM 1021 C CA . SER A 1 130 ? 16.457 23.044 21.422 1.00 24.73 129 SER A CA 1
ATOM 1022 C C . SER A 1 130 ? 16.324 23.588 22.826 1.00 23.60 129 SER A C 1
ATOM 1023 O O . SER A 1 130 ? 17.351 23.826 23.485 1.00 23.62 129 SER A O 1
ATOM 1026 N N . ARG A 1 131 ? 15.067 23.846 23.226 1.00 24.00 130 ARG A N 1
ATOM 1027 C CA . ARG A 1 131 ? 14.680 24.164 24.582 1.00 25.09 130 ARG A CA 1
ATOM 1028 C C . ARG A 1 131 ? 13.692 23.122 25.085 1.00 22.97 130 ARG A C 1
ATOM 1029 O O . ARG A 1 131 ? 12.681 22.828 24.460 1.00 23.99 130 ARG A O 1
ATOM 1037 N N . TYR A 1 132 ? 14.013 22.519 26.216 1.00 24.83 131 TYR A N 1
ATOM 1038 C CA . TYR A 1 132 ? 13.133 21.554 26.860 1.00 25.40 131 TYR A CA 1
ATOM 1039 C C . TYR A 1 132 ? 12.686 22.078 28.238 1.00 24.77 131 TYR A C 1
ATOM 1040 O O . TYR A 1 132 ? 13.495 22.613 28.979 1.00 22.81 131 TYR A O 1
ATOM 1049 N N . ALA A 1 133 ? 11.406 21.906 28.569 1.00 24.25 132 ALA A N 1
ATOM 1050 C CA . ALA A 1 133 ? 10.933 21.920 29.960 1.00 23.65 132 ALA A CA 1
ATOM 1051 C C . ALA A 1 133 ? 10.605 20.490 30.337 1.00 21.37 132 ALA A C 1
ATOM 1052 O O . ALA A 1 133 ? 9.824 19.825 29.636 1.00 23.01 132 ALA A O 1
ATOM 1054 N N . ILE A 1 134 ? 11.186 20.023 31.435 1.00 23.45 133 ILE A N 1
ATOM 1055 C CA . ILE A 1 134 ? 11.100 18.629 31.830 1.00 25.72 133 ILE A CA 1
ATOM 1056 C C . ILE A 1 134 ? 10.616 18.550 33.275 1.00 28.28 133 ILE A C 1
ATOM 1057 O O . ILE A 1 134 ? 11.219 19.156 34.155 1.00 26.96 133 ILE A O 1
ATOM 1062 N N . ASP A 1 135 ? 9.562 17.769 33.494 1.00 26.13 134 ASP A N 1
ATOM 1063 C CA . ASP A 1 135 ? 8.974 17.538 34.808 1.00 24.60 134 ASP A CA 1
ATOM 1064 C C . ASP A 1 135 ? 9.635 16.353 35.499 1.00 26.62 134 ASP A C 1
ATOM 1065 O O . ASP A 1 135 ? 9.552 15.192 35.029 1.00 25.55 134 ASP A O 1
ATOM 1070 N N . PHE A 1 136 ? 10.359 16.636 36.577 1.00 24.28 135 PHE A N 1
ATOM 1071 C CA . PHE A 1 136 ? 11.011 15.583 37.343 1.00 26.49 135 PHE A CA 1
ATOM 1072 C C . PHE A 1 136 ? 10.243 15.148 38.596 1.00 27.87 135 PHE A C 1
ATOM 1073 O O . PHE A 1 136 ? 10.788 14.438 39.443 1.00 30.00 135 PHE A O 1
ATOM 1081 N N . SER A 1 137 ? 8.976 15.516 38.704 1.00 30.55 136 SER A N 1
ATOM 1082 C CA . SER A 1 137 ? 8.193 15.190 39.901 1.00 28.69 136 SER A CA 1
ATOM 1083 C C . SER A 1 137 ? 7.866 13.682 40.054 1.00 31.24 136 SER A C 1
ATOM 1084 O O . SER A 1 137 ? 7.803 13.175 41.174 1.00 31.73 136 SER A O 1
ATOM 1087 N N . GLY A 1 138 ? 7.706 12.969 38.941 1.00 32.52 137 GLY A N 1
ATOM 1088 C CA . GLY A 1 138 ? 7.440 11.511 38.977 1.00 32.96 137 GLY A CA 1
ATOM 1089 C C . GLY A 1 138 ? 8.683 10.652 39.149 1.00 34.13 137 GLY A C 1
ATOM 1090 O O . GLY A 1 138 ? 9.782 11.158 39.325 1.00 34.44 137 GLY A O 1
ATOM 1091 N N . ASP A 1 139 ? 8.524 9.337 39.073 1.00 35.88 138 ASP A N 1
ATOM 1092 C CA . ASP A 1 139 ? 9.668 8.451 39.211 1.00 37.95 138 ASP A CA 1
ATOM 1093 C C . ASP A 1 139 ? 10.537 8.464 37.954 1.00 38.05 138 ASP A C 1
ATOM 1094 O O . ASP A 1 139 ? 11.740 8.182 38.033 1.00 41.02 138 ASP A O 1
ATOM 1099 N N . ALA A 1 140 ? 9.944 8.815 36.811 1.00 34.16 139 ALA A N 1
ATOM 1100 C CA . ALA A 1 140 ? 10.700 8.974 35.554 1.00 32.12 139 ALA A CA 1
ATOM 1101 C C . ALA A 1 140 ? 10.441 10.358 34.996 1.00 29.58 139 ALA A C 1
ATOM 1102 O O . ALA A 1 140 ? 9.304 10.818 35.038 1.00 28.68 139 ALA A O 1
ATOM 1104 N N . PRO A 1 141 ? 11.489 11.038 34.467 1.00 28.20 140 PRO A N 1
ATOM 1105 C CA . PRO A 1 141 ? 11.258 12.390 33.954 1.00 27.95 140 PRO A CA 1
ATOM 1106 C C . PRO A 1 141 ? 10.302 12.404 32.777 1.00 29.67 140 PRO A C 1
ATOM 1107 O O . PRO A 1 141 ? 10.225 11.415 32.059 1.00 32.02 140 PRO A O 1
ATOM 1111 N N . LYS A 1 142 ? 9.602 13.530 32.580 1.00 28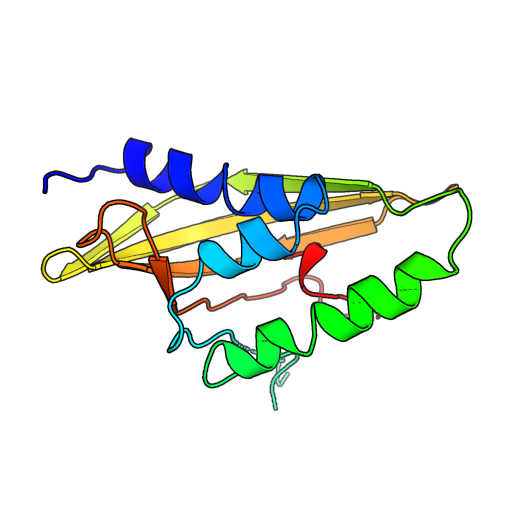.77 141 LYS A N 1
ATOM 1112 C CA . LYS A 1 142 ? 8.636 13.665 31.506 1.00 24.25 141 LYS A CA 1
ATOM 1113 C C . LYS A 1 142 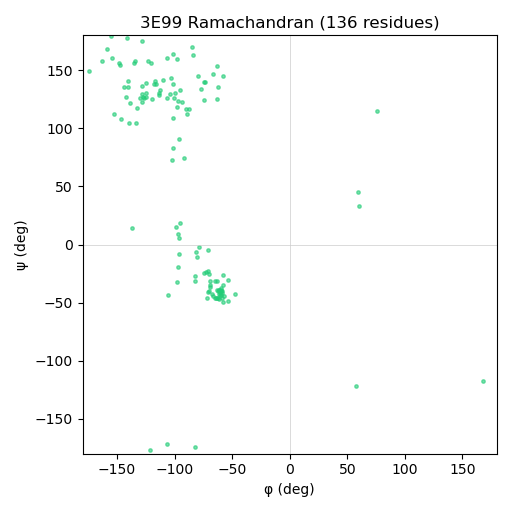? 8.749 15.039 30.875 1.00 26.18 141 LYS A C 1
ATOM 1114 O O . LYS A 1 142 ? 8.645 16.070 31.560 1.00 28.42 141 LYS A O 1
ATOM 1120 N N . ILE A 1 143 ? 9.009 15.060 29.573 1.00 22.02 142 ILE A N 1
ATOM 1121 C CA . ILE A 1 143 ? 9.023 16.308 28.824 1.00 23.82 142 ILE A CA 1
ATOM 1122 C C . ILE A 1 143 ? 7.643 16.975 28.814 1.00 25.69 142 ILE A C 1
ATOM 1123 O O . ILE A 1 143 ? 6.660 16.376 28.411 1.00 26.77 142 ILE A O 1
ATOM 1128 N N . VAL A 1 144 ? 7.595 18.231 29.237 1.00 28.19 143 VAL A N 1
ATOM 1129 C CA . VAL A 1 144 ? 6.348 19.031 29.250 1.00 29.28 143 VAL A CA 1
ATOM 1130 C C . VAL A 1 144 ? 6.288 19.916 28.004 1.00 25.76 143 VAL A C 1
ATOM 1131 O O . VAL A 1 144 ? 5.223 20.144 27.449 1.00 25.55 143 VAL A O 1
ATOM 1135 N N . SER A 1 145 ? 7.443 20.367 27.523 1.00 24.32 144 SER A N 1
ATOM 1136 C CA A SER A 1 145 ? 7.513 21.180 26.306 0.60 25.25 144 SER A CA 1
ATOM 1137 C CA B SER A 1 145 ? 7.507 21.167 26.303 0.40 25.15 144 SER A CA 1
ATOM 1138 C C . SER A 1 145 ? 8.851 20.987 25.578 1.00 26.68 144 SER A C 1
ATOM 1139 O O . SER A 1 145 ? 9.894 20.981 26.203 1.00 27.14 144 SER A O 1
ATOM 1144 N N . LYS A 1 146 ? 8.794 20.817 24.253 1.00 25.09 145 LYS A N 1
ATOM 1145 C CA . LYS A 1 146 ? 9.951 20.758 23.393 1.00 23.23 145 LYS A CA 1
ATOM 1146 C C . LYS A 1 146 ? 9.839 21.767 22.245 1.00 24.51 145 LYS A C 1
ATOM 1147 O O . LYS A 1 146 ? 8.872 21.796 21.495 1.00 25.99 145 LYS A O 1
ATOM 1153 N N . TYR A 1 147 ? 10.872 22.603 22.131 1.00 23.13 146 TYR A N 1
ATOM 1154 C CA . TYR A 1 147 ? 10.995 23.623 21.122 1.00 22.71 146 TYR A CA 1
ATOM 1155 C C . TYR A 1 147 ? 12.318 23.365 20.412 1.00 23.94 146 TYR A C 1
ATOM 1156 O O . TYR A 1 147 ? 13.368 23.262 21.071 1.00 26.12 146 TYR A O 1
ATOM 1165 N N . VAL A 1 148 ? 12.261 23.265 19.092 1.00 23.16 147 VAL A N 1
ATOM 1166 C CA . VAL A 1 148 ? 13.405 22.890 18.278 1.00 23.51 147 VAL A CA 1
ATOM 1167 C C . VAL A 1 148 ? 13.576 23.897 17.180 1.00 22.58 147 VAL A C 1
ATOM 1168 O O . VAL A 1 148 ? 12.667 24.097 16.378 1.00 27.14 147 VAL A O 1
ATOM 1172 N N . VAL A 1 149 ? 14.741 24.496 17.138 1.00 22.09 148 VAL A N 1
ATOM 1173 C CA . VAL A 1 149 ? 15.193 25.367 16.051 1.00 27.17 148 VAL A CA 1
ATOM 1174 C C . VAL A 1 149 ? 16.154 24.591 15.137 1.00 28.25 148 VAL A C 1
ATOM 1175 O O . VAL A 1 149 ? 17.298 24.231 15.528 1.00 25.96 148 VAL A O 1
ATOM 1179 N N . LEU A 1 150 ? 15.664 24.289 13.929 1.00 28.00 149 LEU A N 1
ATOM 1180 C CA . LEU A 1 150 ? 16.487 23.660 12.897 1.00 27.21 149 LEU A CA 1
ATOM 1181 C C . LEU A 1 150 ? 17.181 24.733 12.116 1.00 27.76 149 LEU A C 1
ATOM 1182 O O . LEU A 1 150 ? 16.549 25.545 11.414 1.00 27.07 149 LEU A O 1
ATOM 1187 N N . LYS A 1 151 ? 18.498 24.736 12.193 1.00 24.96 150 LYS A N 1
ATOM 1188 C CA . LYS A 1 151 ? 19.241 25.762 11.510 1.00 22.44 150 LYS A CA 1
ATOM 1189 C C . LYS A 1 151 ? 19.496 25.511 10.032 1.00 24.68 150 LYS A C 1
ATOM 1190 O O . LYS A 1 151 ? 19.549 26.465 9.266 1.00 26.62 150 LYS A O 1
ATOM 1196 N N . ASN A 1 152 ? 19.640 24.257 9.616 1.00 24.64 151 ASN A N 1
ATOM 1197 C CA . ASN A 1 152 ? 19.842 23.987 8.203 1.00 26.27 151 ASN A CA 1
ATOM 1198 C C . ASN A 1 152 ? 18.534 23.496 7.627 1.00 30.31 151 ASN A C 1
ATOM 1199 O O . ASN A 1 152 ? 18.339 22.318 7.380 1.00 31.84 151 ASN A O 1
ATOM 1204 N N . ASP A 1 153 ? 17.609 24.427 7.492 1.00 31.11 152 ASP A N 1
ATOM 1205 C CA . ASP A 1 153 ? 16.230 24.071 7.195 1.00 38.16 152 ASP A CA 1
ATOM 1206 C C . ASP A 1 153 ? 15.955 23.820 5.705 1.00 41.83 152 ASP A C 1
ATOM 1207 O O . ASP A 1 153 ? 15.053 23.051 5.388 1.00 47.74 152 ASP A O 1
ATOM 1212 N N . TYR A 1 154 ? 16.722 24.434 4.810 1.00 46.35 153 TYR A N 1
ATOM 1213 C CA . TYR A 1 154 ? 16.567 24.192 3.373 1.00 50.23 153 TYR A CA 1
ATOM 1214 C C . TYR A 1 154 ? 17.568 23.129 2.910 1.00 54.08 153 TYR A C 1
ATOM 1215 O O . TYR A 1 154 ? 17.181 22.002 2.572 1.00 58.28 153 TYR A O 1
ATOM 1217 N N . LEU A 1 158 ? 13.494 14.810 3.657 1.00 47.44 157 LEU A N 1
ATOM 1218 C CA . LEU A 1 158 ? 12.865 15.673 4.639 1.00 48.18 157 LEU A CA 1
ATOM 1219 C C . LEU A 1 158 ? 13.302 15.335 6.086 1.00 47.59 157 LEU A C 1
ATOM 1220 O O . LEU A 1 158 ? 14.228 14.557 6.320 1.00 50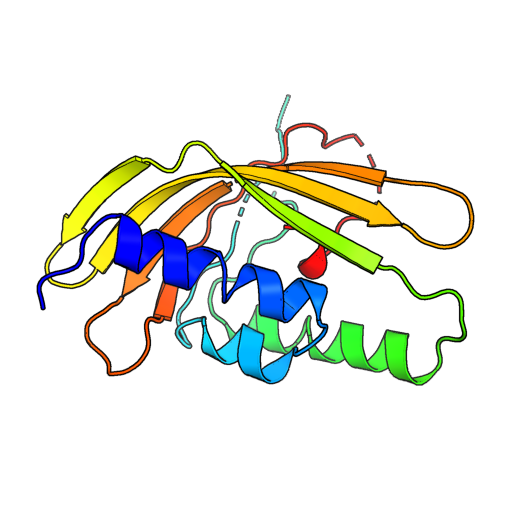.07 157 LEU A O 1
ATOM 1222 N N . ILE A 1 159 ? 12.647 15.955 7.051 1.00 44.63 158 ILE A N 1
ATOM 1223 C CA . ILE A 1 159 ? 13.036 15.805 8.426 1.00 40.23 158 ILE A CA 1
ATOM 1224 C C . ILE A 1 159 ? 11.888 15.165 9.152 1.00 34.23 158 ILE A C 1
ATOM 1225 O O . ILE A 1 159 ? 10.744 15.502 8.949 1.00 33.70 158 ILE A O 1
ATOM 1230 N N . ASP A 1 160 ? 12.198 14.230 10.027 1.00 31.33 159 ASP A N 1
ATOM 1231 C CA . ASP A 1 160 ? 11.182 13.662 10.888 1.00 29.30 159 ASP A CA 1
ATOM 1232 C C . ASP A 1 160 ? 11.629 13.729 12.318 1.00 26.79 159 ASP A C 1
ATOM 1233 O O . ASP A 1 160 ? 12.763 14.121 12.600 1.00 25.44 159 ASP A O 1
ATOM 1238 N N . ILE A 1 161 ? 10.733 13.322 13.218 1.00 28.78 160 ILE A N 1
ATOM 1239 C CA . ILE A 1 161 ? 10.972 13.378 14.648 1.00 27.71 160 ILE A CA 1
ATOM 1240 C C . ILE A 1 161 ? 12.196 12.604 15.132 1.00 26.73 160 ILE A C 1
ATOM 1241 O O . ILE A 1 161 ? 12.785 12.937 16.161 1.00 23.63 160 ILE A O 1
ATOM 1246 N N . TYR A 1 162 ? 12.600 11.570 14.392 1.00 28.37 161 TYR A N 1
ATOM 1247 C CA . TYR A 1 162 ? 13.792 10.796 14.792 1.00 27.35 161 TYR A CA 1
ATOM 1248 C C . TYR A 1 162 ? 15.116 11.461 14.430 1.00 26.87 161 TYR A C 1
ATOM 1249 O O . TYR A 1 162 ? 16.196 10.923 14.735 1.00 27.44 161 TYR A O 1
ATOM 1258 N N . HIS A 1 163 ? 15.053 12.611 13.764 1.00 25.36 162 HIS A N 1
ATOM 1259 C CA . HIS A 1 163 ? 16.250 13.400 13.429 1.00 25.97 162 HIS A CA 1
ATOM 1260 C C . HIS A 1 163 ? 16.554 14.512 14.419 1.00 24.63 162 HIS A C 1
ATOM 1261 O O . HIS A 1 163 ? 17.621 15.124 14.334 1.00 27.70 162 HIS A O 1
ATOM 1268 N N . ILE A 1 164 ? 15.631 14.750 15.351 1.00 24.73 163 ILE A N 1
ATOM 1269 C CA . ILE A 1 164 ? 15.654 15.915 16.237 1.00 22.93 163 ILE A CA 1
ATOM 1270 C C . ILE A 1 164 ? 15.340 15.525 17.648 1.00 23.71 163 ILE A C 1
ATOM 1271 O O . ILE A 1 164 ? 15.043 16.431 18.467 1.00 26.65 163 ILE A O 1
#

B-factor: mean 30.84, std 9.45, range [15.72, 77.57]

Foldseek 3Di:
DDADPVNVVVLVQVLLVCLLVVVLVVNLVQADQQEWAFDDDPCPTPDTDRGSVVVVVQNVVVCVVVVPDDPPDKGKDKDWADKAWDDDDPQWTKIDTKMWMWIDGPPDIDIWIFWIWTWGPPDPHIHTRYIYTDTDVVVPDDPSRD

InterPro domains:
  IPR000391 Ring-hydroxylating dioxygenase beta subunit [PF00866] (15-155)
  IPR000391 Ring-hydroxylating dioxygenase beta subunit [PTHR41534] (6-161)
  IPR000391 Ring-hydroxylating dioxygenase beta subunit [cd00667] (7-162)
  IPR017641 Benzoate 1,2-dioxygenase, small subunit [TIGR03232] (9-163)
  IPR032710 NTF2-like domain superfamily [SSF54427] (1-163)